Protein AF-A0A661DAF6-F1 (afdb_monomer_lite)

Secondary structure (DSSP, 8-state):
-EEEEEEES-HHHH-EEEEETTTTEEEEE--HHHHHHHHH-TTS-EEEEEEEHHHHGGGGTTS---S--THHHHHHHHHHHHHHHT-SEEEE--------HHHHHHHHHHHHHHHHTSTT-----------

pLDDT: mean 82.49, std 14.34, range [37.12, 95.5]

Radius of gyration: 15.89 Å; chains: 1; bounding box: 41×40×44 Å

Structure (mmCIF, N/CA/C/O backbone):
data_AF-A0A661DAF6-F1
#
_entry.id   AF-A0A661DAF6-F1
#
loop_
_atom_site.group_PDB
_atom_site.id
_atom_site.type_symbol
_atom_site.label_atom_id
_atom_site.label_alt_id
_atom_site.label_comp_id
_atom_site.label_asym_id
_atom_site.label_entity_id
_atom_site.label_seq_id
_atom_site.pdbx_PDB_ins_code
_atom_site.Cartn_x
_atom_site.Cartn_y
_atom_site.Cartn_z
_atom_site.occupancy
_atom_site.B_iso_or_equiv
_atom_site.auth_seq_id
_atom_site.auth_comp_id
_atom_site.auth_asym_id
_atom_site.auth_atom_id
_atom_site.pdbx_PDB_model_num
ATOM 1 N N . MET A 1 1 ? -16.442 -5.116 8.815 1.00 88.56 1 MET A N 1
ATOM 2 C CA . MET A 1 1 ? -15.627 -3.919 8.515 1.00 88.56 1 MET A CA 1
ATOM 3 C C . MET A 1 1 ? -14.330 -4.396 7.891 1.00 88.56 1 MET A C 1
ATOM 5 O O . MET A 1 1 ? -13.748 -5.317 8.445 1.00 88.56 1 MET A O 1
ATOM 9 N N . LYS A 1 2 ? -13.936 -3.849 6.740 1.00 93.75 2 LYS A N 1
ATOM 10 C CA . LYS A 1 2 ? -12.703 -4.207 6.028 1.00 93.75 2 LYS A CA 1
ATOM 11 C C . LYS A 1 2 ? -11.593 -3.219 6.363 1.00 93.75 2 LYS A C 1
ATOM 13 O O . LYS A 1 2 ? -11.840 -2.018 6.319 1.00 93.75 2 LYS A O 1
ATOM 18 N N . LYS A 1 3 ? -10.399 -3.710 6.690 1.00 95.50 3 LYS A N 1
ATOM 19 C CA . LYS A 1 3 ? -9.214 -2.901 6.993 1.00 95.50 3 LYS A CA 1
ATO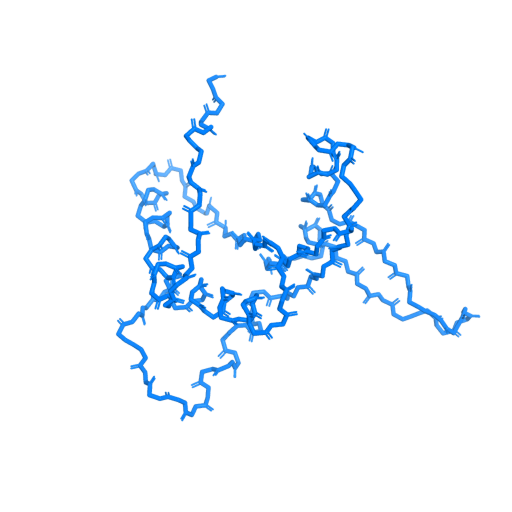M 20 C C . LYS A 1 3 ? -8.277 -2.897 5.796 1.00 95.50 3 LYS A C 1
ATOM 22 O O . LYS A 1 3 ? -7.763 -3.944 5.413 1.00 95.50 3 LYS A O 1
ATOM 27 N N . ILE A 1 4 ? -8.049 -1.727 5.217 1.00 94.94 4 ILE A N 1
ATOM 28 C CA . ILE A 1 4 ? -7.173 -1.565 4.055 1.00 94.94 4 ILE A CA 1
ATOM 29 C C . ILE A 1 4 ? -5.977 -0.710 4.453 1.00 94.94 4 ILE A C 1
ATOM 31 O O . ILE A 1 4 ? -6.149 0.412 4.931 1.00 94.94 4 ILE A O 1
ATOM 35 N N . LEU A 1 5 ? -4.777 -1.242 4.229 1.00 94.69 5 LEU A N 1
ATOM 36 C CA . LEU A 1 5 ? -3.522 -0.531 4.433 1.00 94.69 5 LEU A CA 1
ATOM 37 C C . LEU A 1 5 ? -3.051 0.084 3.117 1.00 94.69 5 LEU A C 1
ATOM 39 O O . LEU A 1 5 ? -2.928 -0.615 2.114 1.00 94.69 5 LEU A O 1
ATOM 43 N N . ILE A 1 6 ? -2.766 1.381 3.119 1.00 93.88 6 ILE A N 1
ATOM 44 C CA . ILE A 1 6 ? -2.340 2.131 1.939 1.00 93.88 6 ILE A CA 1
ATOM 45 C C . ILE A 1 6 ? -0.934 2.678 2.160 1.00 93.88 6 ILE A C 1
ATOM 47 O O . ILE A 1 6 ? -0.687 3.410 3.119 1.00 93.88 6 ILE A O 1
ATOM 51 N N . PHE A 1 7 ? -0.030 2.363 1.236 1.00 92.44 7 PHE A N 1
ATOM 52 C CA . PHE A 1 7 ? 1.292 2.970 1.143 1.00 92.44 7 PHE A CA 1
ATOM 53 C C . PHE A 1 7 ? 1.382 3.856 -0.092 1.00 92.44 7 PHE A C 1
ATOM 55 O O . PHE A 1 7 ? 1.145 3.384 -1.202 1.00 92.44 7 PHE A O 1
ATOM 62 N N . GLY A 1 8 ? 1.789 5.110 0.088 1.00 89.56 8 GLY A N 1
ATOM 63 C CA . GLY A 1 8 ? 2.023 6.036 -1.022 1.00 89.56 8 GLY A CA 1
ATOM 64 C C . GLY A 1 8 ? 2.995 7.158 -0.677 1.00 89.56 8 GLY A C 1
ATOM 65 O O . GLY A 1 8 ? 3.604 7.154 0.397 1.00 89.56 8 GLY A O 1
ATOM 66 N N . GLU A 1 9 ? 3.186 8.081 -1.616 1.00 84.75 9 GLU A N 1
ATOM 67 C CA . GLU A 1 9 ? 4.191 9.147 -1.520 1.00 84.75 9 GLU A CA 1
ATOM 68 C C . GLU A 1 9 ? 3.678 10.375 -0.768 1.00 84.75 9 GLU A C 1
ATOM 70 O O . GLU A 1 9 ? 4.302 10.830 0.199 1.00 84.75 9 GLU A O 1
ATOM 75 N N . GLY A 1 10 ? 2.529 10.898 -1.203 1.00 85.88 10 GLY A N 1
ATOM 76 C CA . GLY A 1 10 ? 1.995 12.178 -0.755 1.00 85.88 10 GLY A CA 1
ATOM 77 C C . GLY A 1 10 ? 0.615 12.092 -0.111 1.00 85.88 10 GLY A C 1
ATOM 78 O O . GLY A 1 10 ? -0.165 11.172 -0.342 1.00 85.88 10 GLY A O 1
ATOM 79 N N . GLU A 1 11 ? 0.290 13.119 0.672 1.00 88.38 11 GLU A N 1
ATOM 80 C CA . GLU A 1 11 ? -1.001 13.255 1.364 1.00 88.38 11 GLU A CA 1
ATOM 81 C C . GLU A 1 11 ? -2.168 13.441 0.392 1.00 88.38 11 GLU A C 1
ATOM 83 O O . GLU A 1 11 ? -3.286 13.034 0.684 1.00 88.38 11 GLU A O 1
ATOM 88 N N . HIS A 1 12 ? -1.915 14.011 -0.790 1.00 86.75 12 HIS A N 1
ATOM 89 C CA . HIS A 1 12 ? -2.913 14.071 -1.857 1.00 86.75 12 HIS A CA 1
ATOM 90 C C . HIS A 1 12 ? -3.371 12.666 -2.281 1.00 86.75 12 HIS A C 1
ATOM 92 O O . HIS A 1 12 ? -4.554 12.440 -2.548 1.00 86.75 12 HIS A O 1
ATOM 98 N N . ASP A 1 13 ? -2.438 11.712 -2.301 1.00 85.25 13 ASP A N 1
ATOM 99 C CA . ASP A 1 13 ? -2.689 10.358 -2.769 1.00 85.25 13 ASP A CA 1
ATOM 100 C C . ASP A 1 13 ? -3.401 9.522 -1.731 1.00 85.25 13 ASP A C 1
ATOM 102 O O . ASP A 1 13 ? -4.492 9.008 -1.979 1.00 85.25 13 ASP A O 1
ATOM 106 N N . ILE A 1 14 ? -2.788 9.430 -0.555 1.00 90.00 14 ILE A N 1
ATOM 107 C CA . ILE A 1 14 ? -3.198 8.495 0.490 1.00 90.00 14 ILE A CA 1
ATOM 108 C C . ILE A 1 14 ? -3.984 9.157 1.610 1.00 90.00 14 ILE A C 1
ATOM 110 O O . ILE A 1 14 ? -4.490 8.451 2.467 1.00 90.00 14 ILE A O 1
ATOM 114 N N . GLY A 1 15 ? -4.099 10.481 1.613 1.00 91.44 15 GLY A N 1
ATOM 115 C CA . GLY A 1 15 ? -4.691 11.233 2.707 1.00 91.44 15 GLY A CA 1
ATOM 116 C C . GLY A 1 15 ? -3.698 11.546 3.822 1.00 91.44 15 GLY A C 1
ATOM 117 O O . GLY A 1 15 ? -2.509 11.221 3.759 1.00 91.44 15 GLY A O 1
ATOM 118 N N . LYS A 1 16 ? -4.202 12.197 4.869 1.00 88.00 16 LYS A N 1
ATOM 119 C CA . LYS A 1 16 ? -3.452 12.468 6.098 1.00 88.00 16 LYS A CA 1
ATOM 120 C C . LYS A 1 16 ? -4.350 12.348 7.319 1.00 88.00 16 LYS A C 1
ATOM 122 O O . LYS A 1 16 ? -5.552 12.600 7.254 1.00 88.00 16 LYS A O 1
ATOM 127 N N . LYS A 1 17 ? -3.731 12.008 8.445 1.00 85.75 17 LYS A N 1
ATOM 128 C CA . LYS A 1 17 ? -4.333 12.093 9.773 1.00 85.75 17 LYS A CA 1
ATOM 129 C C . LYS A 1 17 ? -3.591 13.177 10.542 1.00 85.75 17 LYS A C 1
ATOM 131 O O . LYS A 1 17 ? -2.394 13.038 10.784 1.00 85.75 17 LYS A O 1
ATOM 136 N N . GLU A 1 18 ? -4.284 14.248 10.896 1.00 86.50 18 GLU A N 1
ATOM 137 C CA . GLU A 1 18 ? -3.688 15.415 11.544 1.00 86.50 18 GLU A CA 1
ATOM 138 C C . GLU A 1 18 ? -4.354 15.653 12.895 1.00 86.50 18 GLU A C 1
ATOM 140 O O . GLU A 1 18 ? -5.574 15.601 13.012 1.00 86.50 18 GLU A O 1
ATOM 145 N N . TYR A 1 19 ? -3.547 15.852 13.937 1.00 85.75 19 TYR A N 1
ATOM 146 C CA . TYR A 1 19 ? -4.073 16.155 15.263 1.00 85.75 19 TYR A CA 1
ATOM 147 C C . TYR A 1 19 ? -4.558 17.603 15.299 1.00 85.75 19 TYR A C 1
ATOM 149 O O . TYR A 1 19 ? -3.789 18.508 14.975 1.00 85.75 19 TYR A O 1
ATOM 157 N N . TYR A 1 20 ? -5.803 17.821 15.720 1.00 87.00 20 TYR A N 1
ATOM 158 C CA . TYR A 1 20 ? -6.410 19.140 15.835 1.00 87.00 20 TYR A CA 1
ATOM 159 C C . TYR A 1 20 ? -6.582 19.515 17.318 1.00 87.00 20 TYR A C 1
ATOM 161 O O . TYR A 1 20 ? -7.563 19.121 17.957 1.00 87.00 20 TYR A O 1
ATOM 169 N N . PRO A 1 21 ? -5.662 20.313 17.904 1.00 87.62 21 PRO A N 1
ATOM 170 C CA . PRO A 1 21 ? -5.611 20.529 19.352 1.00 87.62 21 PRO A CA 1
ATOM 171 C C . PRO A 1 21 ? -6.886 21.132 19.940 1.00 87.62 21 PRO A C 1
ATOM 173 O O . PRO A 1 21 ? -7.240 20.839 21.075 1.00 87.62 21 PRO A O 1
ATOM 176 N N . ARG A 1 22 ? -7.598 21.961 19.165 1.00 88.56 22 ARG A N 1
ATOM 177 C CA . ARG A 1 22 ? -8.842 22.605 19.616 1.00 88.56 22 ARG A CA 1
ATOM 178 C C . ARG A 1 22 ? -9.988 21.617 19.824 1.00 88.56 22 ARG A C 1
ATOM 180 O O . ARG A 1 22 ? -10.873 21.902 20.620 1.00 88.56 22 ARG A O 1
ATOM 187 N N . GLN A 1 23 ? -9.979 20.498 19.104 1.00 87.69 23 GLN A N 1
ATOM 188 C CA . GLN A 1 23 ? -10.980 19.438 19.232 1.00 87.69 23 GLN A CA 1
ATOM 189 C C . GLN A 1 23 ? -10.479 18.288 20.124 1.00 87.69 23 GLN A C 1
ATOM 191 O O . GLN A 1 23 ? -11.263 17.413 20.471 1.00 87.69 23 GLN A O 1
ATOM 196 N N . ASN A 1 24 ? -9.195 18.302 20.518 1.00 91.25 24 ASN A N 1
ATOM 197 C CA . ASN A 1 24 ? -8.514 17.198 21.204 1.00 91.25 24 ASN A CA 1
ATOM 198 C C . ASN A 1 24 ? -8.714 15.851 20.482 1.00 91.25 24 ASN A C 1
ATOM 200 O O . ASN A 1 24 ? -8.866 14.805 21.110 1.00 91.25 24 ASN A O 1
ATOM 204 N N . ASP A 1 25 ? -8.739 15.899 19.150 1.00 89.12 25 ASP A N 1
ATOM 205 C CA . ASP A 1 25 ? -9.011 14.751 18.291 1.00 89.12 25 ASP A CA 1
ATOM 206 C C . ASP A 1 25 ? -8.198 14.847 16.991 1.00 89.12 25 ASP A C 1
ATOM 208 O O . ASP A 1 25 ? -7.514 15.841 16.731 1.00 89.12 25 ASP A O 1
ATOM 212 N N . TYR A 1 26 ? -8.235 13.795 16.181 1.00 86.50 26 TYR A N 1
ATOM 213 C CA . TYR A 1 26 ? -7.599 13.740 14.876 1.00 86.50 26 TYR A CA 1
ATOM 214 C C . TYR A 1 26 ? -8.611 13.944 13.753 1.00 86.50 26 TYR A C 1
ATOM 216 O O . TYR A 1 26 ? -9.569 13.186 13.621 1.00 86.50 26 TYR A O 1
ATOM 224 N N . GLU A 1 27 ? -8.319 14.881 12.858 1.00 87.19 27 GLU A N 1
ATOM 225 C CA . GLU A 1 27 ? -9.035 15.005 11.595 1.00 87.19 27 GLU A CA 1
ATOM 226 C C . GLU A 1 27 ? -8.414 14.077 10.544 1.00 87.19 27 GLU A C 1
ATOM 228 O O . GLU A 1 27 ? -7.189 13.987 10.386 1.00 87.19 27 GLU A O 1
ATOM 233 N N . ILE A 1 28 ? -9.278 13.361 9.822 1.00 86.38 28 ILE A N 1
ATOM 234 C CA . ILE A 1 28 ? -8.889 12.454 8.742 1.00 86.38 28 ILE A CA 1
ATOM 235 C C . ILE A 1 28 ? -9.260 13.108 7.418 1.00 86.38 28 ILE A C 1
ATOM 237 O O . ILE A 1 28 ? -10.435 13.294 7.105 1.00 86.38 28 ILE A O 1
ATOM 241 N N . TYR A 1 29 ? -8.244 13.402 6.619 1.00 90.12 29 TYR A N 1
ATOM 242 C CA . TYR A 1 29 ? -8.402 13.911 5.267 1.00 90.12 29 TYR A CA 1
ATOM 243 C C . TYR A 1 29 ? -8.182 12.770 4.288 1.00 90.12 29 TYR A C 1
ATOM 245 O O . TYR A 1 29 ? -7.077 12.234 4.207 1.00 90.12 29 TYR A O 1
ATOM 253 N N . GLU A 1 30 ? -9.224 12.399 3.544 1.00 92.38 30 GLU A N 1
ATOM 254 C CA . GLU A 1 30 ? -9.104 11.341 2.544 1.00 92.38 30 GLU A CA 1
ATOM 255 C C . GLU A 1 30 ? -8.388 11.824 1.273 1.00 92.38 30 GLU A C 1
ATOM 257 O O . GLU A 1 30 ? -8.801 12.808 0.643 1.00 92.38 30 GLU A O 1
ATOM 262 N N . GLY A 1 31 ? -7.366 11.074 0.863 1.00 92.75 31 GLY A N 1
ATOM 263 C CA . GLY A 1 31 ? -6.716 11.183 -0.439 1.00 92.75 31 GLY A CA 1
ATOM 264 C C . GLY A 1 31 ? -7.573 10.606 -1.565 1.00 92.75 31 GLY A C 1
ATOM 265 O O . GLY A 1 31 ? -8.612 9.968 -1.341 1.00 92.75 31 GLY A O 1
ATOM 266 N N . TRP A 1 32 ? -7.155 10.833 -2.811 1.00 92.12 32 TRP A N 1
ATOM 267 C CA . TRP A 1 32 ? -7.950 10.422 -3.974 1.00 92.12 32 TRP A CA 1
ATOM 268 C C . TRP A 1 32 ? -8.151 8.905 -4.049 1.00 92.12 32 TRP A C 1
ATOM 270 O O . TRP A 1 32 ? -9.224 8.462 -4.463 1.00 92.12 32 TRP A O 1
ATOM 280 N N . ILE A 1 33 ? -7.180 8.104 -3.596 1.00 92.75 33 ILE A N 1
ATOM 281 C CA . ILE A 1 33 ? -7.271 6.642 -3.675 1.00 92.75 33 ILE A CA 1
ATOM 282 C C . ILE A 1 33 ? -8.374 6.088 -2.766 1.00 92.75 33 ILE A C 1
ATOM 284 O O . ILE A 1 33 ? -9.099 5.171 -3.144 1.00 92.75 33 ILE A O 1
ATOM 288 N N . GLN A 1 34 ? -8.561 6.684 -1.586 1.00 94.44 34 GLN A N 1
ATOM 289 C CA . GLN A 1 34 ? -9.593 6.280 -0.630 1.00 94.44 34 GLN A CA 1
ATOM 290 C C . GLN A 1 34 ? -10.980 6.576 -1.205 1.00 94.44 34 GLN A C 1
ATOM 292 O O . GLN A 1 34 ? -11.844 5.694 -1.242 1.00 94.44 34 GLN A O 1
ATOM 297 N N . LYS A 1 35 ? -11.158 7.783 -1.763 1.00 94.38 35 LYS A N 1
ATOM 298 C CA . LYS A 1 35 ? -12.384 8.188 -2.468 1.00 94.38 35 LYS A CA 1
ATOM 299 C C . LYS A 1 35 ? -12.675 7.274 -3.658 1.00 94.38 35 LYS A C 1
ATOM 301 O O . LYS A 1 35 ? -13.816 6.851 -3.844 1.00 94.38 35 LYS A O 1
ATOM 306 N N . PHE A 1 36 ? -11.648 6.936 -4.439 1.00 93.56 36 PHE A N 1
ATOM 307 C CA . PHE A 1 36 ? -11.765 6.022 -5.572 1.00 93.56 36 PHE A CA 1
ATOM 308 C C . PHE A 1 36 ? -12.247 4.636 -5.130 1.00 93.56 36 PHE A C 1
ATOM 310 O O . PHE A 1 36 ? -13.248 4.149 -5.656 1.00 93.56 36 PHE A O 1
ATOM 317 N N . ILE A 1 37 ? -11.611 4.038 -4.117 1.00 92.62 37 ILE A N 1
ATOM 318 C CA . ILE A 1 37 ? -11.985 2.721 -3.579 1.00 92.62 37 ILE A CA 1
ATOM 319 C C . ILE A 1 37 ? -13.438 2.721 -3.085 1.00 92.62 37 ILE A C 1
ATOM 321 O O . ILE A 1 37 ? -14.200 1.811 -3.417 1.00 92.62 37 ILE A O 1
ATOM 325 N N . ARG A 1 38 ? -13.860 3.758 -2.349 1.00 93.00 38 ARG A N 1
ATOM 326 C CA . ARG A 1 38 ? -15.259 3.891 -1.907 1.00 93.00 38 ARG A CA 1
ATOM 327 C C . ARG A 1 38 ? -16.226 3.986 -3.084 1.00 93.00 38 ARG A C 1
ATOM 329 O O . ARG A 1 38 ? -17.291 3.382 -3.035 1.00 93.00 38 ARG A O 1
ATOM 336 N N . LYS A 1 39 ? -15.853 4.689 -4.157 1.00 93.88 39 LYS A N 1
ATOM 337 C CA . LYS A 1 39 ? -16.685 4.815 -5.362 1.00 93.88 39 LYS A CA 1
ATOM 338 C C . LYS A 1 39 ? -16.869 3.478 -6.087 1.00 93.88 39 LYS A C 1
ATOM 340 O O . LYS A 1 39 ? -17.974 3.192 -6.536 1.00 93.88 39 LYS A O 1
ATOM 345 N N . ILE A 1 40 ? -15.824 2.654 -6.192 1.00 94.12 40 ILE A N 1
ATOM 346 C CA . ILE A 1 40 ? -15.901 1.347 -6.877 1.00 94.12 40 ILE A CA 1
ATOM 347 C C . ILE A 1 40 ? -16.467 0.222 -5.994 1.00 94.12 40 ILE A C 1
ATOM 349 O O . ILE A 1 40 ? -16.871 -0.828 -6.505 1.00 94.12 40 ILE A O 1
ATOM 353 N N . ARG A 1 41 ? -16.486 0.408 -4.669 1.00 90.88 41 ARG A N 1
ATOM 354 C CA . ARG A 1 41 ? -17.023 -0.545 -3.685 1.00 90.88 41 ARG A CA 1
ATOM 355 C C . ARG A 1 41 ? -17.871 0.165 -2.613 1.00 90.88 41 ARG A C 1
ATOM 357 O O . ARG A 1 41 ? -17.556 0.073 -1.427 1.00 90.88 41 ARG A O 1
ATOM 364 N N . PRO A 1 42 ? -18.981 0.826 -2.995 1.00 92.25 42 PRO A N 1
ATOM 365 C CA . PRO A 1 42 ? -19.763 1.666 -2.078 1.00 92.25 42 PRO A CA 1
ATOM 366 C C . PRO A 1 42 ? -20.473 0.878 -0.970 1.00 92.25 42 PRO A C 1
ATOM 368 O O . PRO A 1 42 ? -20.821 1.433 0.064 1.00 92.25 42 PRO A O 1
ATOM 371 N N . HIS A 1 43 ? -20.675 -0.425 -1.170 1.00 93.38 43 HIS A N 1
ATOM 372 C CA . HIS A 1 43 ? -21.323 -1.317 -0.209 1.00 93.38 43 HIS A CA 1
ATOM 373 C C . HIS A 1 43 ? -20.373 -1.830 0.885 1.00 93.38 43 HIS A C 1
ATOM 375 O O . HIS A 1 43 ? -20.821 -2.461 1.841 1.00 93.38 43 HIS A O 1
ATOM 381 N N . LEU A 1 44 ? -19.060 -1.611 0.756 1.00 91.69 44 LEU A N 1
ATOM 382 C CA . LEU A 1 44 ? -18.097 -2.067 1.751 1.00 91.69 44 LEU A CA 1
ATOM 383 C C . LEU A 1 44 ? -17.922 -1.012 2.847 1.00 91.69 44 LEU A C 1
ATOM 385 O O . LEU A 1 44 ? -17.552 0.131 2.588 1.00 91.69 44 LEU A O 1
ATOM 389 N N . ASN A 1 45 ? -18.100 -1.428 4.100 1.00 94.25 45 ASN A N 1
ATOM 390 C CA . ASN A 1 45 ? -17.661 -0.638 5.246 1.00 94.25 45 ASN A CA 1
ATOM 391 C C . ASN A 1 45 ? -16.137 -0.782 5.403 1.00 94.25 45 ASN A C 1
ATOM 393 O O . ASN A 1 45 ? -15.666 -1.815 5.894 1.00 94.25 45 ASN A O 1
ATOM 397 N N . ILE A 1 46 ? -15.396 0.234 4.950 1.00 94.19 46 ILE A N 1
ATOM 398 C CA . ILE A 1 46 ? -13.930 0.248 4.872 1.00 94.19 46 ILE A CA 1
ATOM 399 C C . ILE A 1 46 ? -13.331 1.218 5.896 1.00 94.19 46 ILE A C 1
ATOM 401 O O . ILE A 1 46 ? -13.669 2.406 5.912 1.00 94.19 46 ILE A O 1
ATOM 405 N N . GLN A 1 47 ? -12.378 0.705 6.673 1.00 94.44 47 GLN A N 1
ATOM 406 C CA . GLN A 1 47 ? -11.433 1.457 7.486 1.00 94.44 47 GLN A CA 1
ATOM 407 C C . GLN A 1 47 ? -10.090 1.518 6.752 1.00 94.44 47 GLN A C 1
ATOM 409 O O . GLN A 1 47 ? -9.501 0.482 6.437 1.00 94.44 47 GLN A O 1
ATOM 414 N N . PHE A 1 48 ? -9.603 2.729 6.501 1.00 93.69 48 PHE A N 1
ATOM 415 C CA . PHE A 1 48 ? -8.294 2.946 5.895 1.00 93.69 48 PHE A CA 1
ATOM 416 C C . PHE A 1 48 ? -7.244 3.239 6.958 1.00 93.69 48 PHE A C 1
ATOM 418 O O . PHE A 1 48 ? -7.490 4.013 7.883 1.00 93.69 48 PHE A O 1
ATOM 425 N N . GLU A 1 49 ? -6.058 2.676 6.770 1.00 92.81 49 GLU A N 1
ATOM 426 C CA . GLU A 1 49 ? -4.840 3.149 7.410 1.00 92.81 49 GLU A CA 1
ATOM 427 C C . GLU A 1 49 ? -3.810 3.493 6.345 1.00 92.81 49 GLU A C 1
ATOM 429 O O . GLU A 1 49 ? -3.675 2.796 5.342 1.00 92.81 49 GLU A O 1
ATOM 434 N N . THR A 1 50 ? -3.103 4.595 6.550 1.00 92.19 50 THR A N 1
ATOM 435 C CA . THR A 1 50 ? -2.255 5.208 5.533 1.00 92.19 50 THR A CA 1
ATOM 436 C C . THR A 1 50 ? -0.867 5.401 6.118 1.00 92.19 50 THR A C 1
ATOM 438 O O . THR A 1 50 ? -0.733 5.989 7.192 1.00 92.19 50 THR A O 1
ATOM 441 N N . ARG A 1 51 ? 0.163 4.930 5.421 1.00 90.25 51 ARG A N 1
ATOM 442 C CA . ARG A 1 51 ? 1.569 5.086 5.816 1.00 90.25 51 ARG A CA 1
ATOM 443 C C . ARG A 1 51 ? 2.370 5.614 4.637 1.00 90.25 51 ARG A C 1
ATOM 445 O O . ARG A 1 51 ? 2.091 5.276 3.485 1.00 90.25 51 ARG A O 1
ATOM 452 N N . ARG A 1 52 ? 3.389 6.436 4.888 1.00 88.12 52 ARG A N 1
ATOM 453 C CA . ARG A 1 52 ? 4.241 6.917 3.793 1.00 88.12 52 ARG A CA 1
ATOM 454 C C . ARG A 1 52 ? 5.152 5.788 3.324 1.00 88.12 52 ARG A C 1
ATOM 456 O O . ARG A 1 52 ? 5.733 5.072 4.137 1.00 88.12 52 ARG A O 1
ATOM 463 N N . ARG A 1 53 ? 5.375 5.659 2.013 1.00 86.12 53 ARG A N 1
ATOM 464 C CA . ARG A 1 53 ? 6.237 4.603 1.446 1.00 86.12 53 ARG A CA 1
ATOM 465 C C . ARG A 1 53 ? 7.667 4.659 2.000 1.00 86.12 53 ARG A C 1
ATOM 467 O O . ARG A 1 53 ? 8.297 3.620 2.180 1.00 86.12 53 ARG A O 1
ATOM 474 N N . LYS A 1 54 ? 8.169 5.853 2.346 1.00 83.00 54 LYS A N 1
ATOM 475 C CA . LYS A 1 54 ? 9.474 6.041 3.014 1.00 83.00 54 LYS A CA 1
ATOM 476 C C . LYS A 1 54 ? 9.580 5.361 4.388 1.00 83.00 54 LYS A C 1
ATOM 478 O O . LYS A 1 54 ? 10.682 5.106 4.862 1.00 83.00 54 LYS A O 1
ATOM 483 N N . GLU A 1 55 ? 8.463 5.050 5.040 1.00 83.06 55 GLU A N 1
ATOM 484 C CA . GLU A 1 55 ? 8.474 4.341 6.324 1.00 83.06 55 GLU A CA 1
ATOM 485 C C . GLU A 1 55 ? 8.867 2.869 6.145 1.00 83.06 55 GLU A C 1
ATOM 487 O O . GLU A 1 55 ? 9.481 2.292 7.038 1.00 83.06 55 GLU A O 1
ATOM 492 N N . LEU A 1 56 ? 8.630 2.286 4.962 1.00 80.62 56 LEU A N 1
ATOM 493 C CA . LEU A 1 56 ? 9.009 0.905 4.643 1.00 80.62 56 LEU A CA 1
ATOM 494 C C . LEU A 1 56 ? 10.527 0.708 4.612 1.00 80.62 56 LEU A C 1
ATOM 496 O O . LEU A 1 56 ? 11.020 -0.348 4.996 1.00 80.62 56 LEU A O 1
ATOM 500 N N . THR A 1 57 ? 11.287 1.736 4.225 1.00 65.69 57 THR A N 1
ATOM 501 C CA . THR A 1 57 ? 12.757 1.685 4.246 1.00 65.69 57 THR A CA 1
ATOM 502 C C . THR A 1 57 ? 13.343 1.738 5.654 1.00 65.69 57 THR A C 1
ATOM 504 O O . THR A 1 57 ? 14.466 1.291 5.851 1.00 65.69 57 THR A O 1
ATOM 507 N N . SER A 1 58 ? 12.603 2.225 6.653 1.00 56.94 58 SER A N 1
ATOM 508 C CA . SER A 1 58 ? 13.079 2.275 8.043 1.00 56.94 58 SER A CA 1
ATOM 509 C C . SER A 1 58 ? 13.064 0.902 8.727 1.00 56.94 58 SER A C 1
ATOM 511 O O . SER A 1 58 ? 13.794 0.694 9.695 1.00 56.94 58 SER A O 1
ATOM 513 N N . PHE A 1 59 ? 12.291 -0.059 8.208 1.00 56.28 59 PHE A N 1
ATOM 514 C CA . PHE A 1 59 ? 12.211 -1.428 8.737 1.00 56.28 59 PHE A CA 1
ATOM 515 C C . PHE A 1 59 ? 13.451 -2.292 8.436 1.00 56.28 59 PHE A C 1
ATOM 517 O O . PHE A 1 59 ? 13.584 -3.384 8.994 1.00 56.28 59 PHE A O 1
ATOM 524 N N . THR A 1 60 ? 14.368 -1.821 7.584 1.00 52.69 60 THR A N 1
ATOM 525 C CA . THR A 1 60 ? 15.529 -2.589 7.094 1.00 52.69 60 THR A CA 1
ATOM 526 C C . THR A 1 60 ? 16.794 -2.429 7.942 1.00 52.69 60 THR A C 1
ATOM 528 O O . THR A 1 60 ? 17.758 -3.171 7.743 1.00 52.69 60 THR A O 1
ATOM 531 N N . ARG A 1 61 ? 16.824 -1.502 8.916 1.00 51.28 61 ARG A N 1
ATOM 532 C CA . ARG A 1 61 ? 17.987 -1.301 9.802 1.00 51.28 61 ARG A CA 1
ATOM 533 C C . ARG A 1 61 ? 18.145 -2.486 10.767 1.00 51.28 61 ARG A C 1
ATOM 535 O O . ARG A 1 61 ? 17.683 -2.440 11.900 1.00 51.28 61 ARG A O 1
ATOM 542 N N . GLY A 1 62 ? 18.809 -3.548 10.310 1.00 52.12 62 GLY A N 1
ATOM 543 C CA . GLY A 1 62 ? 19.352 -4.613 11.164 1.00 52.12 62 GLY A CA 1
ATOM 544 C C . GLY A 1 62 ? 18.907 -6.047 10.858 1.00 52.12 62 GLY A C 1
ATOM 545 O O . GLY A 1 62 ? 19.410 -6.968 11.495 1.00 52.12 62 GLY A O 1
ATOM 546 N N . LYS A 1 63 ? 18.006 -6.284 9.895 1.00 53.78 63 LYS A N 1
ATOM 547 C CA . LYS A 1 63 ? 17.640 -7.653 9.476 1.00 53.78 63 LYS A CA 1
ATOM 548 C C . LYS A 1 63 ? 18.475 -8.098 8.272 1.00 53.78 63 LYS A C 1
ATOM 550 O O . LYS A 1 63 ? 18.856 -7.266 7.454 1.00 53.78 63 LYS A O 1
ATOM 555 N N . LYS A 1 64 ? 18.772 -9.408 8.184 1.00 54.78 64 LYS A N 1
ATOM 556 C CA . LYS A 1 64 ? 19.415 -10.058 7.022 1.00 54.78 64 LYS A CA 1
ATOM 557 C C . LYS A 1 64 ? 18.841 -9.450 5.741 1.00 54.78 64 LYS A C 1
ATOM 559 O O . LYS A 1 64 ? 17.626 -9.502 5.561 1.00 54.78 64 LYS A O 1
ATOM 564 N N . ARG A 1 65 ? 19.701 -8.868 4.894 1.00 55.66 65 ARG A N 1
ATOM 565 C CA . ARG A 1 65 ? 19.295 -8.353 3.581 1.00 55.66 65 ARG A CA 1
ATOM 566 C C . ARG A 1 65 ? 18.559 -9.472 2.855 1.00 55.66 65 ARG A C 1
ATOM 568 O O . ARG A 1 65 ? 19.151 -10.517 2.588 1.00 55.66 65 ARG A O 1
ATOM 575 N N . LEU A 1 66 ? 17.275 -9.261 2.591 1.00 64.06 66 LEU A N 1
ATOM 576 C CA . LEU A 1 66 ? 16.550 -10.083 1.636 1.00 64.06 66 LEU A CA 1
ATOM 577 C C . LEU A 1 66 ? 17.269 -9.944 0.287 1.00 64.06 66 LEU A C 1
ATOM 579 O O . LEU A 1 66 ? 17.881 -8.914 0.003 1.00 64.06 66 LEU A O 1
ATOM 583 N N . THR A 1 67 ? 17.224 -10.977 -0.550 1.00 73.88 67 THR A N 1
ATOM 584 C CA . THR A 1 67 ? 17.733 -10.894 -1.930 1.00 73.88 67 THR A CA 1
ATOM 585 C C . THR A 1 67 ? 16.899 -9.955 -2.810 1.00 73.88 67 THR A C 1
ATOM 587 O O . THR A 1 67 ? 17.323 -9.624 -3.916 1.00 73.88 67 THR A O 1
ATOM 590 N N . LEU A 1 68 ? 15.749 -9.501 -2.303 1.00 79.31 68 LEU A N 1
ATOM 591 C CA . LEU A 1 68 ? 14.862 -8.518 -2.915 1.00 79.31 68 LEU A CA 1
ATOM 592 C C . LEU A 1 68 ? 15.522 -7.133 -2.977 1.00 79.31 68 LEU A C 1
ATOM 594 O O . LEU A 1 68 ? 16.229 -6.722 -2.058 1.00 79.31 68 LEU A O 1
ATOM 598 N N . LYS A 1 69 ? 15.275 -6.402 -4.066 1.00 78.25 69 LYS A N 1
ATOM 599 C CA . LYS A 1 69 ? 15.800 -5.048 -4.311 1.00 78.25 69 LYS A CA 1
ATOM 600 C C . LYS A 1 69 ? 14.707 -4.138 -4.870 1.00 78.25 69 LYS A C 1
ATOM 602 O O . LYS A 1 69 ? 13.728 -4.612 -5.439 1.00 78.25 69 LYS A O 1
ATOM 607 N N . GLY A 1 70 ? 14.881 -2.824 -4.748 1.00 82.12 70 GLY A N 1
ATOM 608 C CA . GLY A 1 70 ? 14.007 -1.861 -5.427 1.00 82.12 70 GLY A CA 1
ATOM 609 C C . GLY A 1 70 ? 12.562 -1.892 -4.917 1.00 82.12 70 GLY A C 1
ATOM 610 O O . GLY A 1 70 ? 12.328 -1.755 -3.710 1.00 82.12 70 GLY A O 1
ATOM 611 N N . HIS A 1 71 ? 11.588 -2.026 -5.824 1.00 86.50 71 HIS A N 1
ATOM 612 C CA . HIS A 1 71 ? 10.171 -2.049 -5.449 1.00 86.50 71 HIS A CA 1
ATOM 613 C C . HIS A 1 71 ? 9.756 -3.367 -4.790 1.00 86.50 71 HIS A C 1
ATOM 615 O O . HIS A 1 71 ? 8.895 -3.334 -3.908 1.00 86.50 71 HIS A O 1
ATOM 621 N N . SER A 1 72 ? 10.418 -4.480 -5.121 1.00 87.38 72 SER A N 1
ATOM 622 C CA . SER A 1 72 ? 10.126 -5.798 -4.537 1.00 87.38 72 SER A CA 1
ATOM 623 C C . SER A 1 72 ? 10.323 -5.831 -3.019 1.00 87.38 72 SER A C 1
ATOM 625 O O . SER A 1 72 ? 9.450 -6.277 -2.279 1.00 87.38 72 SER A O 1
ATOM 627 N N . GLU A 1 73 ? 11.421 -5.265 -2.516 1.00 87.62 73 GLU A N 1
ATOM 628 C CA . GLU A 1 73 ? 11.699 -5.221 -1.077 1.00 87.62 73 GLU A CA 1
ATOM 629 C C . GLU A 1 73 ? 10.635 -4.402 -0.326 1.00 87.62 73 GLU A C 1
ATOM 631 O O . GLU A 1 73 ? 10.120 -4.818 0.712 1.00 87.62 73 GLU A O 1
ATOM 636 N N . LYS A 1 74 ? 10.250 -3.243 -0.871 1.00 89.06 74 LYS A N 1
ATOM 637 C CA . LYS A 1 74 ? 9.224 -2.385 -0.259 1.00 89.06 74 LYS A CA 1
ATOM 638 C C . LYS A 1 74 ? 7.849 -3.054 -0.270 1.00 89.06 74 LYS A C 1
ATOM 640 O O . LYS A 1 74 ? 7.151 -3.003 0.742 1.00 89.06 74 LYS A O 1
ATOM 645 N N . ALA A 1 75 ? 7.478 -3.689 -1.380 1.00 90.88 75 ALA A N 1
ATOM 646 C CA . ALA A 1 75 ? 6.231 -4.434 -1.503 1.00 90.88 75 ALA A CA 1
ATOM 647 C C . ALA A 1 75 ? 6.177 -5.601 -0.500 1.00 90.88 75 ALA A C 1
ATOM 649 O O . ALA A 1 75 ? 5.181 -5.756 0.210 1.00 90.88 75 ALA A O 1
ATOM 650 N N . PHE A 1 76 ? 7.280 -6.338 -0.333 1.00 90.06 76 PHE A N 1
ATOM 651 C CA . PHE A 1 76 ? 7.404 -7.375 0.693 1.00 90.06 76 PHE A CA 1
ATOM 652 C C . PHE A 1 76 ? 7.113 -6.837 2.097 1.00 90.06 76 PHE A C 1
ATOM 654 O O . PHE A 1 76 ? 6.288 -7.396 2.820 1.00 90.06 76 PHE A O 1
ATOM 661 N N . TYR A 1 77 ? 7.737 -5.723 2.494 1.00 88.38 77 TYR A N 1
ATOM 662 C CA . TYR A 1 77 ? 7.496 -5.147 3.819 1.00 88.38 77 TYR A CA 1
ATOM 663 C C . TYR A 1 77 ? 6.064 -4.645 3.997 1.00 88.38 77 TYR A C 1
ATOM 665 O O . TYR A 1 77 ? 5.487 -4.842 5.068 1.00 88.38 77 TYR A O 1
ATOM 673 N N . ALA A 1 78 ? 5.474 -4.046 2.961 1.00 92.06 78 ALA A N 1
ATOM 674 C CA . ALA A 1 78 ? 4.077 -3.628 2.989 1.00 92.06 78 ALA A CA 1
ATOM 675 C C . ALA A 1 78 ? 3.147 -4.819 3.270 1.00 92.06 78 ALA A C 1
ATOM 677 O O . ALA A 1 78 ? 2.291 -4.741 4.152 1.00 92.06 78 ALA A O 1
ATOM 678 N N . MET A 1 79 ? 3.371 -5.946 2.590 1.00 91.62 79 MET A N 1
ATOM 679 C CA . MET A 1 79 ? 2.598 -7.172 2.788 1.00 91.62 79 MET A CA 1
ATOM 680 C C . MET A 1 79 ? 2.873 -7.834 4.149 1.00 91.62 79 MET A C 1
ATOM 682 O O . MET A 1 79 ? 1.947 -8.294 4.814 1.00 91.62 79 MET A O 1
ATOM 686 N N . MET A 1 80 ? 4.120 -7.828 4.627 1.00 89.56 80 MET A N 1
ATOM 687 C CA . MET A 1 80 ? 4.464 -8.329 5.964 1.00 89.56 80 MET A CA 1
ATOM 688 C C . MET A 1 80 ? 3.759 -7.552 7.076 1.00 89.56 80 MET A C 1
ATOM 690 O O . MET A 1 80 ? 3.252 -8.159 8.020 1.00 89.56 80 MET A O 1
ATOM 694 N N . ILE A 1 81 ? 3.725 -6.221 6.974 1.00 90.62 81 ILE A N 1
ATOM 695 C CA . ILE A 1 81 ? 2.985 -5.356 7.902 1.00 90.62 81 ILE A CA 1
ATOM 696 C C . ILE A 1 81 ? 1.502 -5.708 7.847 1.00 90.62 81 ILE A C 1
ATOM 698 O O . ILE A 1 81 ? 0.896 -5.971 8.884 1.00 90.62 81 ILE A O 1
ATOM 702 N N . ALA A 1 82 ? 0.949 -5.787 6.636 1.00 92.25 82 ALA A N 1
ATOM 703 C CA . ALA A 1 82 ? -0.454 -6.097 6.428 1.00 92.25 82 ALA A CA 1
ATOM 704 C C . ALA A 1 82 ? -0.863 -7.417 7.090 1.00 92.25 82 ALA A C 1
ATOM 706 O O . ALA A 1 82 ? -1.840 -7.478 7.834 1.00 92.25 82 ALA A O 1
ATOM 707 N N . LYS A 1 83 ? -0.053 -8.458 6.887 1.00 88.94 83 LYS A N 1
ATOM 708 C CA . LYS A 1 83 ? -0.258 -9.775 7.484 1.00 88.94 83 LYS A CA 1
ATOM 709 C C . LYS A 1 83 ? -0.118 -9.745 9.006 1.00 88.94 83 LYS A C 1
ATOM 711 O O . LYS A 1 83 ? -0.963 -10.297 9.704 1.00 88.94 83 LYS A O 1
ATOM 716 N N . ARG A 1 84 ? 0.939 -9.112 9.527 1.00 88.44 84 ARG A N 1
ATOM 717 C CA . ARG A 1 84 ? 1.220 -9.047 10.972 1.00 88.44 84 ARG A CA 1
ATOM 718 C C . ARG A 1 84 ? 0.103 -8.347 11.743 1.00 88.44 84 ARG A C 1
ATOM 720 O O . ARG A 1 84 ? -0.194 -8.736 12.866 1.00 88.44 84 ARG A O 1
ATOM 727 N N . GLU A 1 85 ? -0.461 -7.299 11.163 1.00 91.31 85 GLU A N 1
ATOM 728 C CA . GLU A 1 85 ? -1.434 -6.424 11.819 1.00 91.31 85 GLU A CA 1
ATOM 729 C C . GLU A 1 85 ? -2.892 -6.757 11.435 1.00 91.31 85 GLU A C 1
ATOM 731 O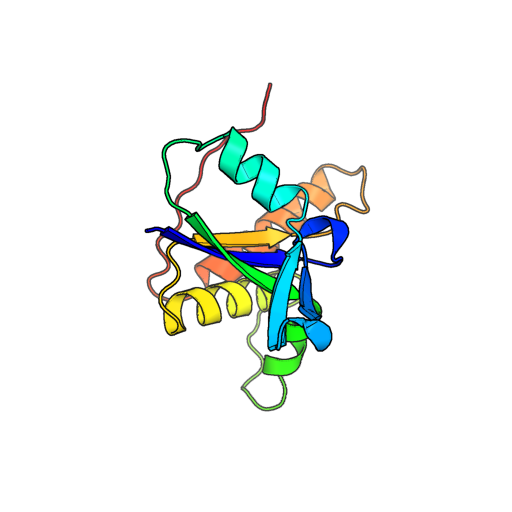 O . GLU A 1 85 ? -3.831 -6.160 11.963 1.00 91.31 85 GLU A O 1
ATOM 736 N N . GLY A 1 86 ? -3.097 -7.759 10.570 1.00 91.56 86 GLY A N 1
ATOM 737 C CA . GLY A 1 86 ? -4.416 -8.300 10.240 1.00 91.56 86 GLY A CA 1
ATOM 738 C C . GLY A 1 86 ? -5.246 -7.402 9.322 1.00 91.56 86 GLY A C 1
ATOM 739 O O . GLY A 1 86 ? -6.443 -7.222 9.555 1.00 91.56 86 GLY A O 1
ATOM 740 N N . TYR A 1 87 ? -4.621 -6.818 8.299 1.00 93.88 87 TYR A N 1
ATOM 741 C CA . TYR A 1 87 ? -5.324 -6.083 7.248 1.00 93.88 87 TYR A CA 1
ATOM 742 C C . TYR A 1 87 ? -5.904 -7.037 6.199 1.00 93.88 87 TYR A C 1
ATOM 744 O O . TYR A 1 87 ? -5.308 -8.060 5.871 1.00 93.88 87 TYR A O 1
ATOM 752 N N . ASP A 1 88 ? -7.060 -6.673 5.643 1.00 92.94 88 ASP A N 1
ATOM 753 C CA . ASP A 1 88 ? -7.738 -7.440 4.595 1.00 92.94 88 ASP A CA 1
ATOM 754 C C . ASP A 1 88 ? -7.131 -7.204 3.205 1.00 92.94 88 ASP A C 1
ATOM 756 O O . ASP A 1 88 ? -7.277 -8.045 2.321 1.00 92.94 88 ASP A O 1
ATOM 760 N N . ALA A 1 89 ? -6.511 -6.041 2.982 1.00 91.25 89 ALA A N 1
ATOM 761 C CA . ALA A 1 89 ? -5.903 -5.685 1.705 1.00 91.25 89 ALA A CA 1
ATOM 762 C C . ALA A 1 89 ? -4.780 -4.655 1.866 1.00 91.25 89 ALA A C 1
ATOM 764 O O . ALA A 1 89 ? -4.779 -3.849 2.803 1.00 91.25 89 ALA A O 1
ATOM 765 N N . VAL A 1 90 ? -3.868 -4.654 0.892 1.00 92.56 90 VAL A N 1
ATOM 766 C CA . VAL A 1 90 ? -2.804 -3.657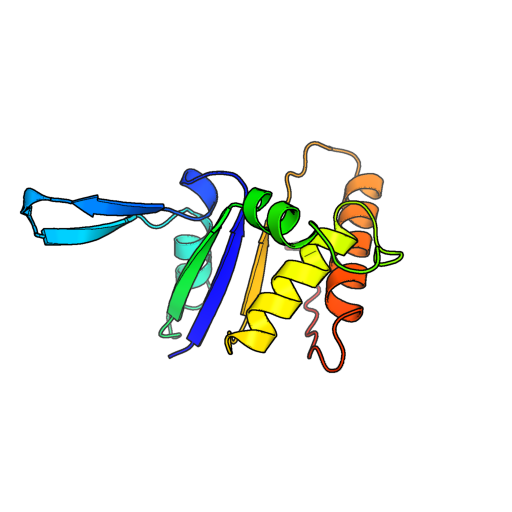 0.736 1.00 92.56 90 VAL A CA 1
ATOM 767 C C . VAL A 1 90 ? -2.992 -2.920 -0.575 1.00 92.56 90 V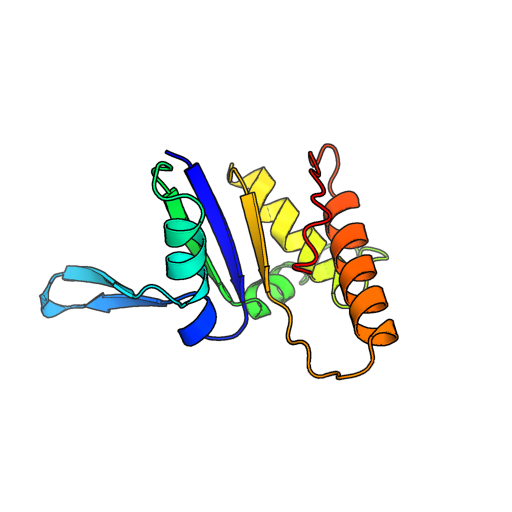AL A C 1
ATOM 769 O O . VAL A 1 90 ? -3.157 -3.536 -1.624 1.00 92.56 90 VAL A O 1
ATOM 772 N N . VAL A 1 91 ? -2.904 -1.598 -0.517 1.00 92.62 91 VAL A N 1
ATOM 773 C CA . VAL A 1 91 ? -2.746 -0.733 -1.682 1.00 92.62 91 VAL A CA 1
ATOM 774 C C . VAL A 1 91 ? -1.324 -0.197 -1.654 1.00 92.62 91 VAL A C 1
ATOM 776 O O . VAL A 1 91 ? -0.924 0.469 -0.700 1.00 92.62 91 VAL A O 1
ATOM 779 N N . PHE A 1 92 ? -0.546 -0.507 -2.686 1.00 91.06 92 PHE A N 1
ATOM 780 C CA . PHE A 1 92 ? 0.849 -0.095 -2.788 1.00 91.06 92 PHE A CA 1
ATOM 781 C C . PHE A 1 92 ? 1.032 0.805 -4.003 1.00 91.06 92 PHE A C 1
ATOM 783 O O . PHE A 1 92 ? 0.986 0.345 -5.142 1.00 91.06 92 PHE A O 1
ATOM 790 N N . MET A 1 93 ? 1.201 2.099 -3.750 1.00 87.62 93 MET A N 1
ATOM 791 C CA . MET A 1 93 ? 1.329 3.108 -4.791 1.00 87.62 93 MET A CA 1
ATOM 792 C C . MET A 1 93 ? 2.792 3.305 -5.181 1.00 87.62 93 MET A C 1
ATOM 794 O O . MET A 1 93 ? 3.687 3.361 -4.331 1.00 87.62 93 MET A O 1
ATOM 798 N N . VAL A 1 94 ? 3.022 3.421 -6.486 1.00 81.75 94 VAL A N 1
ATOM 799 C CA . VAL A 1 94 ? 4.335 3.652 -7.083 1.00 81.75 94 VAL A CA 1
ATOM 800 C C . VAL A 1 94 ? 4.201 4.698 -8.177 1.00 81.75 94 VAL A C 1
ATOM 802 O O . VAL A 1 94 ? 3.311 4.585 -9.018 1.00 81.75 94 VAL A O 1
ATOM 805 N N . ASP A 1 95 ? 5.112 5.671 -8.188 1.00 77.56 95 ASP A N 1
ATOM 806 C CA . ASP A 1 95 ? 5.193 6.641 -9.272 1.00 77.56 95 ASP A CA 1
ATOM 807 C C . ASP A 1 95 ? 5.515 5.945 -10.597 1.00 77.56 95 ASP A C 1
ATOM 809 O O . ASP A 1 95 ? 6.535 5.256 -10.786 1.00 77.56 95 ASP A O 1
ATOM 813 N N . ALA A 1 96 ? 4.617 6.152 -11.550 1.00 66.44 96 ALA A N 1
ATOM 814 C CA . ALA A 1 96 ? 4.827 5.808 -12.939 1.00 66.44 96 ALA A CA 1
ATOM 815 C C . ALA A 1 96 ? 5.510 6.989 -13.645 1.00 66.44 96 ALA A C 1
ATOM 817 O O . ALA A 1 96 ? 4.943 7.590 -14.549 1.00 66.44 96 ALA A O 1
ATOM 818 N N . ASP A 1 97 ? 6.753 7.305 -13.263 1.00 72.88 97 ASP A N 1
ATOM 819 C CA . ASP A 1 97 ? 7.572 8.345 -13.923 1.00 72.88 97 ASP A CA 1
ATOM 820 C C . ASP A 1 97 ? 8.052 7.937 -15.328 1.00 72.88 97 ASP A C 1
ATOM 822 O O . ASP A 1 97 ? 9.088 8.382 -15.819 1.00 72.88 97 ASP A O 1
ATOM 826 N N . THR A 1 98 ? 7.335 7.027 -15.981 1.00 74.25 98 THR A N 1
ATOM 827 C CA . THR A 1 98 ? 7.724 6.458 -17.261 1.00 74.25 98 THR A CA 1
ATOM 828 C C . THR A 1 98 ? 6.523 6.331 -18.178 1.00 74.25 98 THR A C 1
ATOM 830 O O . THR A 1 98 ? 5.447 5.896 -17.776 1.00 74.25 98 THR A O 1
ATOM 833 N N . LYS A 1 99 ? 6.730 6.730 -19.433 1.00 79.81 99 LYS A N 1
ATOM 834 C CA . LYS A 1 99 ? 5.792 6.484 -20.534 1.00 79.81 99 LYS A CA 1
ATOM 835 C C . LYS A 1 99 ? 6.103 5.167 -21.255 1.00 79.81 99 LYS A C 1
ATOM 837 O O . LYS A 1 99 ? 5.388 4.802 -22.181 1.00 79.81 99 LYS A O 1
ATOM 842 N N . ASP A 1 100 ? 7.176 4.482 -20.857 1.00 87.44 100 ASP A N 1
ATOM 843 C CA . ASP A 1 100 ? 7.585 3.201 -21.419 1.00 87.44 100 ASP A CA 1
ATOM 844 C C . ASP A 1 100 ? 6.791 2.064 -20.761 1.00 87.44 100 ASP A C 1
ATOM 846 O O . ASP A 1 100 ? 6.920 1.795 -19.563 1.00 87.44 100 ASP A O 1
ATOM 850 N N . LEU A 1 101 ? 5.977 1.384 -21.571 1.00 85.56 101 LEU A N 1
ATOM 851 C CA . LEU A 1 101 ? 5.163 0.251 -21.142 1.00 85.56 101 LEU A CA 1
ATOM 852 C C . LEU A 1 101 ? 6.016 -0.886 -20.567 1.00 85.56 101 LEU A C 1
ATOM 854 O O . LEU A 1 101 ? 5.592 -1.531 -19.611 1.00 85.56 101 LEU A O 1
ATOM 858 N N . LYS A 1 102 ? 7.219 -1.117 -21.103 1.00 86.19 102 LYS A N 1
ATOM 859 C CA . LYS A 1 102 ? 8.099 -2.181 -20.615 1.00 86.19 102 LYS A CA 1
ATOM 860 C C . LYS A 1 102 ? 8.566 -1.888 -19.192 1.00 86.19 102 LYS A C 1
ATOM 862 O O . LYS A 1 102 ? 8.453 -2.740 -18.321 1.00 86.19 102 LYS A O 1
ATOM 867 N N . GLN A 1 103 ? 8.994 -0.654 -18.929 1.00 84.19 103 GLN A N 1
ATOM 868 C CA . GLN A 1 103 ? 9.384 -0.238 -17.578 1.00 84.19 103 GLN A CA 1
ATOM 869 C C . GLN A 1 103 ? 8.211 -0.292 -16.596 1.00 84.19 103 GLN A C 1
ATOM 871 O O . GLN A 1 103 ? 8.404 -0.586 -15.417 1.00 84.19 103 GLN A O 1
ATOM 876 N N . TRP A 1 104 ? 6.993 -0.001 -17.061 1.00 85.06 104 TRP A N 1
ATOM 877 C CA . TRP A 1 104 ? 5.790 -0.179 -16.252 1.00 85.06 104 TRP A CA 1
ATOM 878 C C . TRP A 1 104 ? 5.569 -1.657 -15.891 1.00 85.06 104 TRP A C 1
ATOM 880 O O . TRP A 1 104 ? 5.377 -1.966 -14.716 1.00 85.06 104 TRP A O 1
ATOM 890 N N . GLN A 1 105 ? 5.675 -2.568 -16.865 1.00 86.25 105 GLN A N 1
ATOM 891 C CA . GLN A 1 105 ? 5.542 -4.014 -16.641 1.00 86.25 105 GLN A CA 1
ATOM 892 C C . GLN A 1 105 ? 6.613 -4.542 -15.680 1.00 86.25 105 GLN A C 1
ATOM 894 O O . GLN A 1 105 ? 6.275 -5.268 -14.747 1.00 86.25 105 GLN A O 1
ATOM 899 N N . ASP A 1 106 ? 7.869 -4.119 -15.848 1.00 87.62 106 ASP A N 1
ATOM 900 C CA . ASP A 1 106 ? 8.978 -4.500 -14.969 1.00 87.62 106 ASP A CA 1
ATOM 901 C C . ASP A 1 106 ? 8.709 -4.051 -13.518 1.00 87.62 106 ASP A C 1
ATOM 903 O O . ASP A 1 106 ? 8.843 -4.839 -12.581 1.00 87.62 106 ASP A O 1
ATOM 907 N N . LYS A 1 107 ? 8.228 -2.813 -13.313 1.00 87.25 107 LYS A N 1
ATOM 908 C CA . LYS A 1 107 ? 7.833 -2.315 -11.981 1.00 87.25 107 LYS A CA 1
ATOM 909 C C . LYS A 1 107 ? 6.684 -3.120 -11.378 1.00 87.25 107 LYS A C 1
ATOM 911 O O . LYS A 1 107 ? 6.712 -3.420 -10.185 1.00 87.25 107 LYS A O 1
ATOM 916 N N . CYS A 1 108 ? 5.665 -3.451 -12.171 1.00 87.06 108 CYS A N 1
ATOM 917 C CA . CYS A 1 108 ? 4.566 -4.298 -11.717 1.00 87.06 108 CYS A CA 1
ATOM 918 C C . CYS A 1 108 ? 5.086 -5.667 -11.277 1.00 87.06 108 CYS A C 1
ATOM 920 O O . CYS A 1 108 ? 4.760 -6.111 -10.178 1.00 87.06 108 CYS A O 1
ATOM 922 N N . GLN A 1 109 ? 5.946 -6.289 -12.083 1.00 87.69 109 GLN A N 1
ATOM 923 C CA . GLN A 1 109 ? 6.542 -7.583 -11.780 1.00 87.69 109 GLN A CA 1
ATOM 924 C C . GLN A 1 109 ? 7.365 -7.545 -10.482 1.00 87.69 109 GLN A C 1
ATOM 926 O O . GLN A 1 109 ? 7.167 -8.398 -9.619 1.00 87.69 109 GLN A O 1
ATOM 931 N N . GLU A 1 110 ? 8.192 -6.513 -10.271 1.00 89.44 110 GLU A N 1
ATOM 932 C CA . GLU A 1 110 ? 8.929 -6.334 -9.011 1.00 89.44 110 GLU A CA 1
ATOM 933 C C . GLU A 1 110 ? 7.991 -6.292 -7.792 1.00 89.44 110 GLU A C 1
ATOM 935 O O . GLU A 1 110 ? 8.261 -6.916 -6.764 1.00 89.44 110 GLU A O 1
ATOM 940 N N . ILE A 1 111 ? 6.881 -5.553 -7.882 1.00 89.69 111 ILE A N 1
ATOM 941 C CA . ILE A 1 111 ? 5.907 -5.440 -6.786 1.00 89.69 111 ILE A CA 1
ATOM 942 C C . ILE A 1 111 ? 5.271 -6.802 -6.494 1.00 89.69 111 ILE A C 1
ATOM 944 O O . ILE A 1 111 ? 5.145 -7.186 -5.328 1.00 89.69 111 ILE A O 1
ATOM 948 N N . LEU A 1 112 ? 4.898 -7.539 -7.543 1.00 88.44 112 LEU A N 1
ATOM 949 C CA . LEU A 1 112 ? 4.297 -8.863 -7.416 1.00 88.44 112 LEU A CA 1
ATOM 950 C C . LEU A 1 112 ? 5.252 -9.860 -6.760 1.00 88.44 112 LEU A C 1
ATOM 952 O O . LEU A 1 112 ? 4.843 -10.574 -5.846 1.00 88.44 112 LEU A O 1
ATOM 956 N N . GLU A 1 113 ? 6.523 -9.866 -7.159 1.00 89.00 113 GLU A N 1
ATOM 957 C CA . GLU A 1 113 ? 7.561 -10.697 -6.538 1.00 89.00 113 GLU A CA 1
ATOM 958 C C . GLU A 1 113 ? 7.732 -10.374 -5.053 1.00 89.00 113 GLU A C 1
ATOM 960 O O . GLU A 1 113 ? 7.822 -11.277 -4.219 1.00 89.00 113 GLU A O 1
ATOM 965 N N . GLY A 1 114 ? 7.703 -9.086 -4.703 1.00 88.25 114 GLY A N 1
ATOM 966 C CA . GLY A 1 114 ? 7.740 -8.642 -3.315 1.00 88.25 114 GLY A CA 1
ATOM 967 C C . GLY A 1 114 ? 6.574 -9.178 -2.485 1.00 88.25 114 GLY A C 1
ATOM 968 O O . GLY A 1 114 ? 6.777 -9.700 -1.389 1.00 88.25 114 GLY A O 1
ATOM 969 N N . PHE A 1 115 ? 5.351 -9.090 -3.007 1.00 89.75 115 PHE A N 1
ATOM 970 C CA . PHE A 1 115 ? 4.172 -9.635 -2.334 1.00 89.75 115 PHE A CA 1
ATOM 971 C C . PHE A 1 115 ? 4.198 -11.162 -2.232 1.00 89.75 115 PHE A C 1
ATOM 973 O O . PHE A 1 115 ? 3.879 -11.700 -1.172 1.00 89.75 115 PHE A O 1
ATOM 980 N N . ALA A 1 116 ? 4.611 -11.854 -3.296 1.00 87.00 116 ALA A N 1
ATOM 981 C CA . ALA A 1 116 ? 4.677 -13.314 -3.348 1.00 87.00 116 ALA A CA 1
ATOM 982 C C . ALA A 1 116 ? 5.746 -13.901 -2.415 1.00 87.00 116 ALA A C 1
ATOM 984 O O . ALA A 1 116 ? 5.603 -15.027 -1.944 1.00 87.00 116 ALA A O 1
ATOM 985 N N . ALA A 1 117 ? 6.793 -13.136 -2.098 1.00 87.06 117 ALA A N 1
ATOM 986 C CA . ALA A 1 117 ? 7.819 -13.551 -1.148 1.00 87.06 117 ALA A CA 1
ATOM 987 C C . ALA A 1 117 ? 7.313 -13.633 0.309 1.00 87.06 117 ALA A C 1
ATOM 989 O O . ALA A 1 117 ? 8.004 -14.188 1.167 1.00 87.06 117 ALA A O 1
ATOM 990 N N . VAL A 1 118 ? 6.122 -13.105 0.617 1.00 83.94 118 VAL A N 1
ATOM 991 C CA . VAL A 1 118 ? 5.485 -13.299 1.924 1.00 83.94 118 VAL A CA 1
ATOM 992 C C . VAL A 1 118 ? 4.782 -14.654 1.954 1.00 83.94 118 VAL A C 1
ATOM 994 O O . VAL A 1 118 ? 3.778 -14.873 1.281 1.00 83.94 118 VAL A O 1
ATOM 997 N N . GLU A 1 119 ? 5.288 -15.561 2.788 1.00 77.88 119 GLU A N 1
ATOM 998 C CA . GLU A 1 119 ? 4.729 -16.903 2.971 1.00 77.88 119 GLU A CA 1
ATOM 999 C C . GLU A 1 119 ? 3.212 -16.856 3.238 1.00 77.88 119 GLU A C 1
ATOM 1001 O O . GLU A 1 119 ? 2.752 -16.092 4.094 1.00 77.88 119 GLU A O 1
ATOM 1006 N N . ASN A 1 120 ? 2.424 -17.683 2.544 1.00 69.62 120 ASN A N 1
ATOM 1007 C CA . ASN A 1 120 ? 0.957 -17.746 2.653 1.00 69.62 120 ASN A CA 1
ATOM 1008 C C . ASN A 1 120 ? 0.214 -16.427 2.339 1.00 69.62 120 ASN A C 1
ATOM 1010 O O . ASN A 1 120 ? -0.905 -16.230 2.818 1.00 69.62 120 ASN A O 1
ATOM 1014 N N . ALA A 1 121 ? 0.798 -15.509 1.562 1.00 63.84 121 ALA A N 1
ATOM 1015 C CA . ALA A 1 121 ? 0.051 -14.375 1.026 1.00 63.84 121 ALA A CA 1
ATOM 1016 C C . ALA A 1 121 ? -0.986 -14.871 0.001 1.00 63.84 121 ALA A C 1
ATOM 1018 O O . ALA A 1 121 ? -0.632 -15.425 -1.038 1.00 63.84 12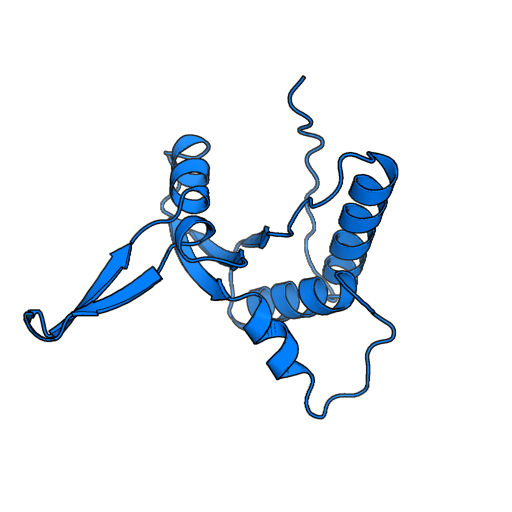1 ALA A O 1
ATOM 1019 N N . GLN A 1 122 ? -2.278 -14.681 0.287 1.00 60.88 122 GLN A N 1
ATOM 1020 C CA . GLN A 1 122 ? -3.334 -14.928 -0.697 1.00 60.88 122 GLN A CA 1
ATOM 1021 C C . GLN A 1 122 ? -3.338 -13.782 -1.714 1.00 60.88 122 GLN A C 1
ATOM 1023 O O . GLN A 1 122 ? -3.848 -12.698 -1.436 1.00 60.88 122 GLN A O 1
ATOM 1028 N N . LEU A 1 123 ? -2.734 -14.014 -2.879 1.00 61.31 123 LEU A N 1
ATOM 1029 C CA . LEU A 1 123 ? -2.719 -13.054 -3.979 1.00 61.31 123 LEU A CA 1
ATOM 1030 C C . LEU A 1 123 ? -3.881 -13.349 -4.928 1.00 61.31 123 LEU A C 1
ATOM 1032 O O . LEU A 1 123 ? -3.962 -14.431 -5.504 1.00 61.31 123 LEU A O 1
ATOM 1036 N N . TYR A 1 124 ? -4.772 -12.373 -5.087 1.00 58.69 124 TYR A N 1
ATOM 1037 C CA . TYR A 1 124 ? -5.852 -12.411 -6.067 1.00 58.69 124 TYR A CA 1
ATOM 1038 C C . TYR A 1 124 ? -5.536 -11.400 -7.164 1.00 58.69 124 TYR A C 1
ATOM 1040 O O . TYR A 1 124 ? -5.434 -10.202 -6.899 1.00 58.69 124 TYR A O 1
ATOM 1048 N N . PHE A 1 125 ? -5.367 -11.890 -8.388 1.00 54.88 125 PHE A N 1
ATOM 1049 C CA . PHE A 1 125 ? -5.097 -11.067 -9.559 1.00 54.88 125 PHE A CA 1
ATOM 1050 C C . PHE A 1 125 ? -6.408 -10.782 -10.282 1.00 54.88 125 PHE A C 1
ATOM 1052 O O . PHE A 1 125 ? -7.229 -11.680 -10.471 1.00 54.88 125 PHE A O 1
ATOM 1059 N N . THR A 1 126 ? -6.610 -9.536 -10.693 1.00 49.47 126 THR A N 1
ATOM 1060 C CA . THR A 1 126 ? -7.666 -9.194 -11.643 1.00 49.47 126 THR A CA 1
ATOM 1061 C C . THR A 1 126 ? -7.020 -8.450 -12.796 1.00 49.47 126 THR A C 1
ATOM 1063 O O . THR A 1 126 ? -6.505 -7.351 -12.584 1.00 49.47 126 THR A O 1
ATOM 1066 N N . ASP A 1 127 ? -7.076 -9.022 -13.997 1.00 42.12 127 ASP A N 1
ATOM 1067 C CA . ASP A 1 127 ? -6.670 -8.380 -15.251 1.00 42.12 127 ASP A CA 1
ATOM 1068 C C . ASP A 1 127 ? -7.686 -7.298 -15.641 1.00 42.12 127 ASP A C 1
ATOM 1070 O O . ASP A 1 127 ? -8.358 -7.367 -16.664 1.00 42.12 127 ASP A O 1
ATOM 1074 N N . ALA A 1 128 ? -7.875 -6.296 -14.789 1.00 39.62 128 ALA A N 1
ATOM 1075 C CA . ALA A 1 128 ? -8.658 -5.125 -15.138 1.00 39.62 128 ALA A CA 1
ATOM 1076 C C . ALA A 1 128 ? -7.705 -4.077 -15.714 1.00 39.62 128 ALA A C 1
ATOM 1078 O O . ALA A 1 128 ? -7.406 -3.074 -15.070 1.00 39.62 128 ALA A O 1
ATOM 1079 N N . ILE A 1 129 ? -7.210 -4.327 -16.927 1.00 38.78 129 ILE A N 1
ATOM 1080 C CA . ILE A 1 129 ? -6.834 -3.224 -17.811 1.00 38.78 129 ILE A CA 1
ATOM 1081 C C . ILE A 1 129 ? -8.177 -2.646 -18.272 1.00 38.78 129 ILE A C 1
ATOM 1083 O O . ILE A 1 129 ? -8.925 -3.367 -18.934 1.00 38.78 129 ILE A O 1
ATOM 1087 N N . PRO A 1 130 ? -8.561 -1.415 -17.889 1.00 37.91 130 PRO A N 1
ATOM 1088 C CA . PRO A 1 130 ? -9.721 -0.798 -18.502 1.00 37.91 130 PRO A CA 1
ATOM 1089 C C . PRO A 1 130 ? -9.406 -0.626 -19.991 1.00 37.91 130 PRO A C 1
ATOM 109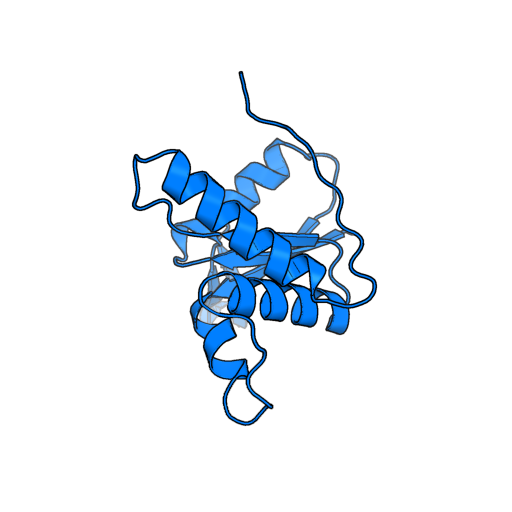1 O O . PRO A 1 130 ? -8.451 0.067 -20.343 1.00 37.91 130 PRO A O 1
ATOM 1094 N N . SER A 1 131 ? -10.171 -1.331 -20.824 1.00 37.12 131 SER A N 1
ATOM 1095 C CA . SER A 1 131 ? -10.279 -1.106 -22.268 1.00 37.12 131 SER A CA 1
ATOM 1096 C C . SER A 1 131 ? -10.771 0.302 -22.566 1.00 37.12 131 SER A C 1
ATOM 1098 O O . SER A 1 131 ? -11.717 0.718 -21.852 1.00 37.12 131 SER A O 1
#

Sequence (131 aa):
MKKILIFGEGEHDIGKKEYYPRQNDYEIYEGWIQKFIRKIRPHLNIQFETRRRKELTSFTRGKKRLTLKGHSEKAFYAMMIAKREGYDAVVFMVDADTKDLKQWQDKCQEILEGFAAVENAQLYFTDAIPS

Foldseek 3Di:
DAEEEEEEADCQAANDWAQDVVVNHTDTGGHPVVVVVCVVVVVDPYDYDYDYLVVLVVVPVPDDDDPQDDLLSSLLSQLVCCVVVVHPYYHYDDDPPDPDPVVVVVNVVSNVNSQVVPPPRPDDDDPPPPD